Protein AF-A0A414ZRE4-F1 (afdb_monomer_lite)

Secondary structure (DSSP, 8-state):
-----HHHHHHHHHHHHHHHHHHHHHHHHHHHHHHHHHT-SHHHHHHHHHHHHHTT--HHHHHHHHHHHHT--TTT--HHHHHHHHHHHHHHHHHHHHHHHHHHHHHHS----

Foldseek 3Di:
DDPPDVVVVVVVVVVVVVVVVVVVVVVLLVLLVVLLVQPVDLVSLVVLLVLLVVLVHDPVLSVLLVVCSVVPDSVSRGSVNSVSSVVSVVSSVVVVVVVVVVVVVVVPDDPPD

Structure (mmCIF, N/CA/C/O backbone):
data_AF-A0A414ZRE4-F1
#
_entry.id   AF-A0A414ZRE4-F1
#
loop_
_atom_site.group_PDB
_atom_site.id
_atom_site.type_symbol
_atom_site.label_atom_id
_atom_site.label_alt_id
_atom_site.label_comp_id
_atom_site.label_asym_id
_atom_site.label_entity_id
_atom_site.label_seq_id
_atom_site.pdbx_PDB_ins_code
_atom_site.Cartn_x
_atom_site.Cartn_y
_atom_site.Cartn_z
_atom_site.occupancy
_atom_site.B_iso_or_equiv
_atom_site.auth_seq_id
_atom_site.auth_comp_id
_atom_site.auth_asym_id
_atom_site.auth_atom_id
_atom_site.pdbx_PDB_model_num
ATOM 1 N N . MET A 1 1 ? -53.040 -5.112 -14.317 1.00 43.97 1 MET A N 1
ATOM 2 C CA . MET A 1 1 ? -51.656 -4.779 -14.727 1.00 43.97 1 MET A CA 1
ATOM 3 C C . MET A 1 1 ? -50.993 -3.970 -13.620 1.00 43.97 1 MET A C 1
ATOM 5 O O . MET A 1 1 ? -51.415 -2.851 -13.362 1.00 43.97 1 MET A O 1
ATOM 9 N N . SER A 1 2 ? -50.036 -4.563 -12.901 1.00 48.25 2 SER A N 1
ATOM 10 C CA . SER A 1 2 ? -49.376 -3.922 -11.755 1.00 48.25 2 SER A CA 1
ATOM 11 C C . SER A 1 2 ? -48.418 -2.832 -12.244 1.00 48.25 2 SER A C 1
ATOM 13 O O . SER A 1 2 ? -47.442 -3.127 -12.938 1.00 48.25 2 SER A O 1
ATOM 15 N N . LYS A 1 3 ? -48.711 -1.565 -11.922 1.00 52.56 3 LYS A N 1
ATOM 16 C CA . LYS A 1 3 ? -47.797 -0.439 -12.150 1.00 52.56 3 LYS A CA 1
ATOM 17 C C . LYS A 1 3 ? -46.573 -0.661 -11.262 1.00 52.56 3 LYS A C 1
ATOM 19 O O . LYS A 1 3 ? -46.591 -0.294 -10.092 1.00 52.56 3 LYS A O 1
ATOM 24 N N . ARG A 1 4 ? -45.508 -1.268 -11.802 1.00 55.62 4 ARG A N 1
ATOM 25 C CA . ARG A 1 4 ? -44.172 -1.202 -11.191 1.00 55.62 4 ARG A CA 1
ATOM 26 C C . ARG A 1 4 ? -43.824 0.280 -11.078 1.00 55.62 4 ARG A C 1
ATOM 28 O O . ARG A 1 4 ? -43.494 0.918 -12.073 1.00 55.62 4 ARG A O 1
ATOM 35 N N . THR A 1 5 ? -44.000 0.842 -9.889 1.00 60.34 5 THR A N 1
ATOM 36 C CA . THR A 1 5 ? -43.722 2.248 -9.610 1.00 60.34 5 THR A CA 1
ATOM 37 C C . THR A 1 5 ? -42.239 2.513 -9.876 1.00 60.34 5 THR A C 1
ATOM 39 O O . THR A 1 5 ? -41.395 1.658 -9.597 1.00 60.34 5 THR A O 1
ATOM 42 N N . ASN A 1 6 ? -41.892 3.692 -10.409 1.00 63.81 6 ASN A N 1
ATOM 43 C CA . ASN A 1 6 ? -40.491 4.111 -10.597 1.00 63.81 6 ASN A CA 1
ATOM 44 C C . ASN A 1 6 ? -39.658 3.942 -9.309 1.00 63.81 6 ASN A C 1
ATOM 46 O O . ASN A 1 6 ? -38.463 3.666 -9.370 1.00 63.81 6 ASN A O 1
ATOM 50 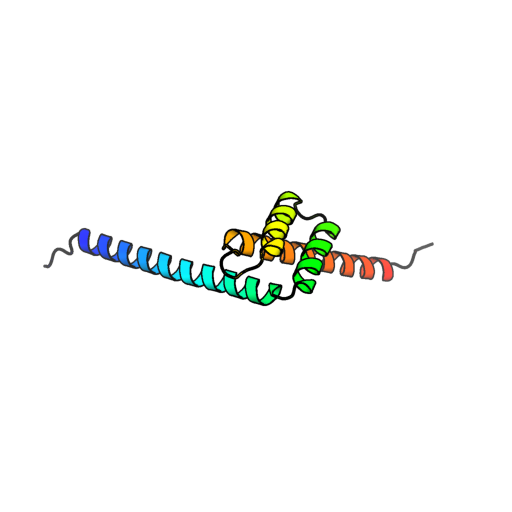N N . ASN A 1 7 ? -40.326 3.984 -8.153 1.00 74.19 7 ASN A N 1
ATOM 51 C CA . ASN A 1 7 ? -39.764 3.718 -6.835 1.00 74.19 7 ASN A CA 1
ATOM 52 C C . ASN A 1 7 ? -39.134 2.321 -6.682 1.00 74.19 7 ASN A C 1
ATOM 54 O O . ASN A 1 7 ? -38.092 2.188 -6.050 1.00 74.19 7 ASN A O 1
ATOM 58 N N . GLY A 1 8 ? -39.713 1.276 -7.286 1.00 82.69 8 GLY A N 1
ATOM 59 C CA . GLY A 1 8 ? -39.146 -0.077 -7.230 1.00 82.69 8 GLY A CA 1
ATOM 60 C C . GLY A 1 8 ? -37.829 -0.201 -8.004 1.00 82.69 8 GLY A C 1
ATOM 61 O O . GLY A 1 8 ? -36.903 -0.871 -7.552 1.00 82.69 8 GLY A O 1
ATOM 62 N N . LYS A 1 9 ? -37.716 0.498 -9.144 1.00 85.56 9 LYS A N 1
ATOM 63 C CA . LYS A 1 9 ? -36.468 0.565 -9.921 1.00 85.56 9 LYS A CA 1
ATOM 64 C C . LYS A 1 9 ? -35.396 1.361 -9.173 1.00 85.56 9 LYS A C 1
ATOM 66 O O . LYS A 1 9 ? -34.273 0.878 -9.060 1.00 85.56 9 LYS A O 1
ATOM 71 N N . LEU A 1 10 ? -35.750 2.522 -8.618 1.00 89.88 10 LEU A N 1
ATOM 72 C CA . LEU A 1 10 ? -34.831 3.346 -7.823 1.00 89.88 10 LEU A CA 1
ATOM 73 C C . LEU A 1 10 ? -34.310 2.597 -6.592 1.00 89.88 10 LEU A C 1
ATOM 75 O O . LEU A 1 10 ? -33.106 2.600 -6.351 1.00 89.88 10 LEU A O 1
ATOM 79 N N . LYS A 1 11 ? -35.182 1.870 -5.883 1.00 92.00 11 LYS A N 1
ATOM 80 C CA . LYS A 1 11 ? -34.774 1.008 -4.768 1.00 92.00 11 LYS A CA 1
ATOM 81 C C . LYS A 1 11 ? -33.740 -0.033 -5.207 1.00 92.00 11 LYS A C 1
ATOM 83 O O . LYS A 1 11 ? -32.689 -0.133 -4.593 1.00 92.00 11 LYS A O 1
ATOM 88 N N . SER A 1 12 ? -33.978 -0.725 -6.323 1.00 91.69 12 SER A N 1
ATOM 89 C CA . SER A 1 12 ? -33.026 -1.726 -6.829 1.00 91.69 12 SER A CA 1
ATOM 90 C C . SER A 1 12 ? -31.668 -1.141 -7.243 1.00 91.69 12 SER A C 1
ATOM 92 O O . SER A 1 12 ? -30.651 -1.819 -7.131 1.00 91.69 12 SER A O 1
ATOM 94 N N . LEU A 1 13 ? -31.635 0.106 -7.731 1.00 93.31 13 LEU A N 1
ATOM 95 C CA . LEU A 1 13 ? -30.384 0.797 -8.053 1.00 93.31 13 LEU A CA 1
ATOM 96 C C . LEU A 1 13 ? -29.623 1.176 -6.783 1.00 93.31 13 LEU A C 1
ATOM 98 O O . LEU A 1 13 ? -28.415 0.964 -6.728 1.00 93.31 13 LEU A O 1
ATOM 102 N N . LYS A 1 14 ? -30.330 1.661 -5.756 1.00 94.44 14 LYS A N 1
ATOM 103 C CA . LYS A 1 14 ? -29.746 1.932 -4.440 1.00 94.44 14 LYS A CA 1
ATOM 104 C C . LYS A 1 14 ? -29.168 0.661 -3.815 1.00 94.44 14 LYS A C 1
ATOM 106 O O . LYS A 1 14 ? -28.016 0.668 -3.413 1.00 94.44 14 LYS A O 1
ATOM 111 N N . ASP A 1 15 ? -29.916 -0.442 -3.815 1.00 95.50 15 ASP A N 1
ATOM 112 C CA . ASP A 1 15 ? -29.447 -1.710 -3.238 1.00 95.50 15 ASP A CA 1
ATOM 113 C C . ASP A 1 15 ? -28.171 -2.217 -3.946 1.00 95.50 15 ASP A C 1
ATOM 115 O O . ASP A 1 15 ? -27.254 -2.731 -3.306 1.00 95.50 15 ASP A O 1
ATOM 119 N N . LYS A 1 16 ? -28.067 -2.030 -5.273 1.00 95.69 16 LYS A N 1
ATOM 120 C CA . LYS A 1 16 ? -26.841 -2.334 -6.036 1.00 95.69 16 LYS A CA 1
ATOM 121 C C . LYS A 1 16 ? -25.676 -1.423 -5.662 1.00 95.69 16 LYS A C 1
ATOM 123 O O . LYS A 1 16 ? -24.554 -1.907 -5.553 1.00 95.69 16 LYS A O 1
ATOM 128 N N . HIS A 1 17 ? -25.933 -0.128 -5.517 1.00 96.06 17 HIS A N 1
ATOM 129 C CA . HIS A 1 17 ? -24.931 0.850 -5.109 1.00 96.06 17 HIS A CA 1
ATOM 130 C C . HIS A 1 17 ? -24.381 0.527 -3.716 1.00 96.06 17 HIS A C 1
ATOM 132 O O . HIS A 1 17 ? -23.171 0.428 -3.550 1.00 96.06 17 HIS A O 1
ATOM 138 N N . ASP A 1 18 ? -25.257 0.263 -2.748 1.00 95.31 18 ASP A N 1
ATOM 139 C CA . ASP A 1 18 ? -24.853 -0.056 -1.377 1.00 95.31 18 ASP A CA 1
ATOM 140 C C . ASP A 1 18 ? -24.045 -1.357 -1.328 1.00 95.31 18 ASP A C 1
ATOM 142 O O . ASP A 1 18 ? -23.010 -1.420 -0.668 1.00 95.31 18 ASP A O 1
ATOM 146 N N . LYS A 1 19 ? -24.447 -2.370 -2.111 1.00 96.81 19 LYS A N 1
ATOM 147 C CA . LYS A 1 19 ? -23.655 -3.594 -2.269 1.00 96.81 19 LYS A CA 1
ATOM 148 C C . LYS A 1 19 ? -22.259 -3.300 -2.826 1.00 96.81 19 LYS A C 1
ATOM 150 O O . LYS A 1 19 ? -21.284 -3.853 -2.331 1.00 96.81 19 LYS A O 1
ATOM 155 N N . LYS A 1 20 ? -22.154 -2.430 -3.835 1.00 96.88 20 LYS A N 1
ATOM 156 C CA . LYS A 1 20 ? -20.866 -2.037 -4.420 1.00 96.88 20 LYS A CA 1
ATOM 157 C C . LYS A 1 20 ? -19.983 -1.285 -3.428 1.00 96.88 20 LYS A C 1
ATOM 159 O O . LYS A 1 20 ? -18.787 -1.534 -3.419 1.00 96.88 20 LYS A O 1
ATOM 164 N N . ILE A 1 21 ? -20.556 -0.439 -2.572 1.00 96.06 21 ILE A N 1
ATOM 165 C CA . ILE A 1 21 ? -19.812 0.209 -1.483 1.00 96.06 21 ILE A CA 1
ATOM 166 C C . ILE A 1 21 ? -19.225 -0.839 -0.537 1.00 96.06 21 ILE A C 1
ATOM 168 O O . ILE A 1 21 ? -18.043 -0.768 -0.216 1.00 96.06 21 ILE A O 1
ATOM 172 N N . SER A 1 22 ? -20.021 -1.825 -0.114 1.00 94.69 22 SER A N 1
ATOM 173 C CA . SER A 1 22 ? -19.521 -2.892 0.760 1.00 94.69 22 SER A CA 1
ATOM 174 C C . SER A 1 22 ? -18.428 -3.731 0.093 1.00 94.69 22 SER A C 1
ATOM 176 O O . SER A 1 22 ? -17.427 -4.029 0.735 1.00 94.69 22 SER A O 1
ATOM 178 N N . GLU A 1 23 ? -18.588 -4.067 -1.192 1.00 96.44 23 GLU A N 1
ATOM 179 C CA . GLU A 1 23 ? -17.564 -4.780 -1.971 1.00 96.44 23 GLU A CA 1
ATOM 180 C C 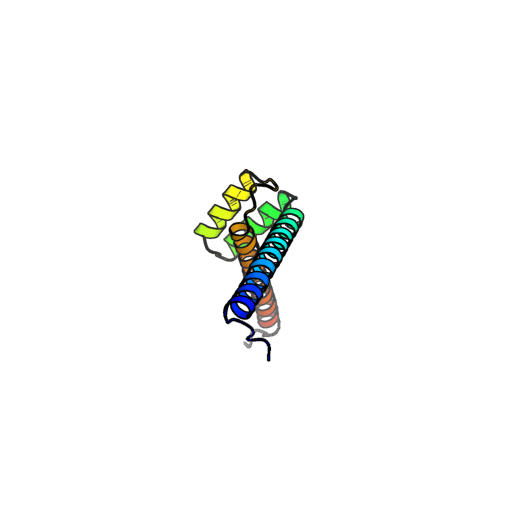. GLU A 1 23 ? -16.257 -3.971 -2.066 1.00 96.44 23 GLU A C 1
ATOM 182 O O . GLU A 1 23 ? -15.179 -4.534 -1.902 1.00 96.44 23 GLU A O 1
ATOM 187 N N . ILE A 1 24 ? -16.338 -2.655 -2.300 1.00 95.06 24 ILE A N 1
ATOM 188 C CA . ILE A 1 24 ? -15.162 -1.772 -2.350 1.00 95.06 24 ILE A CA 1
ATOM 189 C C . ILE A 1 24 ? -14.456 -1.741 -0.994 1.00 95.06 24 ILE A C 1
ATOM 191 O O . ILE A 1 24 ? -13.251 -1.956 -0.946 1.00 95.06 24 ILE A O 1
ATOM 195 N N . ALA A 1 25 ? -15.197 -1.564 0.101 1.00 93.94 25 ALA A N 1
ATOM 196 C CA . ALA A 1 25 ? -14.614 -1.525 1.441 1.00 93.94 25 ALA A CA 1
ATOM 197 C C .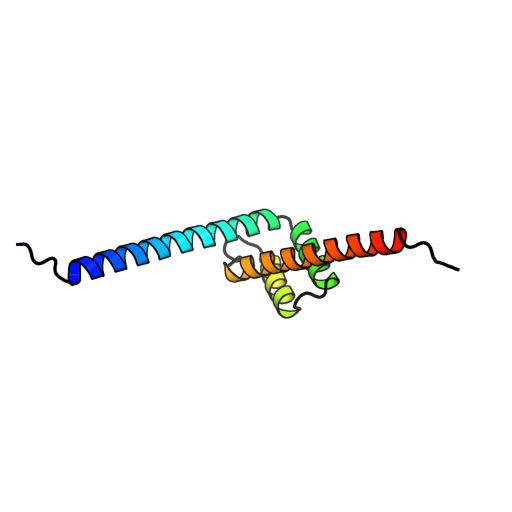 ALA A 1 25 ? -13.887 -2.835 1.807 1.00 93.94 25 ALA A C 1
ATOM 199 O O . ALA 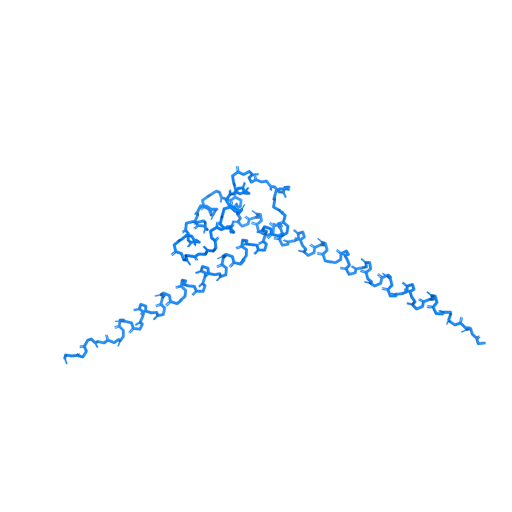A 1 25 ? -12.837 -2.816 2.450 1.00 93.94 25 ALA A O 1
ATOM 200 N N . GLU A 1 26 ? -14.420 -3.985 1.386 1.00 95.50 26 GLU A N 1
ATOM 201 C CA . GLU A 1 26 ? -13.765 -5.282 1.585 1.00 95.50 26 GLU A CA 1
ATOM 202 C C . GLU A 1 26 ? -12.478 -5.408 0.756 1.00 95.50 26 GLU A C 1
ATOM 204 O O . GLU A 1 26 ? -11.458 -5.875 1.265 1.00 95.50 26 GLU A O 1
ATOM 209 N N . LEU A 1 27 ? -12.492 -4.945 -0.497 1.00 95.56 27 LEU A N 1
ATOM 210 C CA . LEU A 1 27 ? -11.302 -4.915 -1.351 1.00 95.56 27 LEU A CA 1
ATOM 211 C C . LEU A 1 27 ? -10.216 -3.988 -0.795 1.00 95.56 27 LEU A C 1
ATOM 213 O O . LEU A 1 27 ? -9.059 -4.398 -0.722 1.00 95.56 27 LEU A O 1
ATOM 217 N N . GLU A 1 28 ? -10.578 -2.778 -0.369 1.00 94.00 28 GLU A N 1
ATOM 218 C CA . GLU A 1 28 ? -9.653 -1.816 0.245 1.00 94.00 28 GLU A CA 1
ATOM 219 C C . GLU A 1 28 ? -8.996 -2.410 1.494 1.00 94.00 28 GLU A C 1
ATOM 221 O O . GLU A 1 28 ? -7.773 -2.361 1.632 1.00 94.00 28 GLU A O 1
ATOM 226 N N . LYS A 1 29 ? -9.782 -3.062 2.359 1.00 93.25 29 LYS A N 1
ATOM 227 C CA . LYS A 1 29 ? -9.263 -3.761 3.539 1.00 93.25 29 LYS A CA 1
ATOM 228 C C . LYS A 1 29 ? -8.295 -4.886 3.169 1.00 93.25 29 LYS A C 1
ATOM 230 O O . LYS A 1 29 ? -7.258 -5.036 3.809 1.00 93.25 29 LYS A O 1
ATOM 235 N N . ASN A 1 30 ? -8.618 -5.680 2.151 1.00 94.38 30 ASN A N 1
ATOM 236 C CA . ASN A 1 30 ? -7.743 -6.763 1.703 1.00 94.38 30 ASN A CA 1
ATOM 237 C C . ASN A 1 30 ? -6.408 -6.23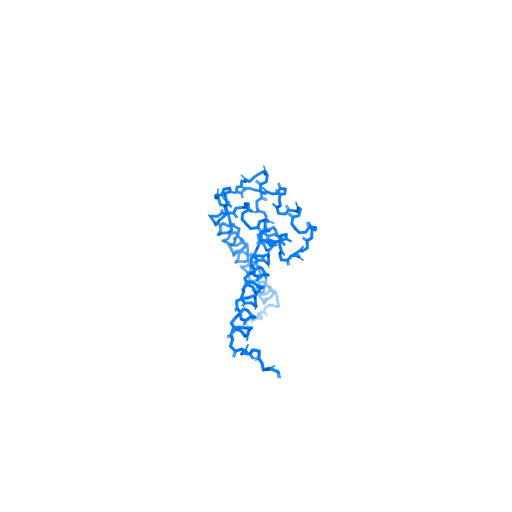3 1.166 1.00 94.38 30 ASN A C 1
ATOM 239 O O . ASN A 1 30 ? -5.370 -6.824 1.451 1.00 94.38 30 ASN A O 1
ATOM 243 N N . ILE A 1 31 ? -6.427 -5.114 0.437 1.00 93.31 31 ILE A N 1
ATOM 244 C CA . ILE A 1 31 ? -5.214 -4.446 -0.052 1.00 93.31 31 ILE A CA 1
ATOM 245 C C . ILE A 1 31 ? -4.360 -3.966 1.124 1.00 93.31 31 ILE A C 1
ATOM 247 O O . ILE A 1 31 ? -3.172 -4.276 1.177 1.00 93.31 31 ILE A O 1
ATOM 251 N N . VAL A 1 32 ? -4.970 -3.270 2.087 1.00 93.31 32 VAL A N 1
ATOM 252 C CA . VAL A 1 32 ? -4.281 -2.795 3.297 1.00 93.31 32 VAL A CA 1
ATOM 253 C C . VAL A 1 32 ? -3.629 -3.952 4.052 1.00 93.31 32 VAL A C 1
ATOM 255 O O . VAL A 1 32 ? -2.455 -3.859 4.396 1.00 93.31 32 VAL A O 1
ATOM 258 N N . ASN A 1 33 ? -4.350 -5.056 4.257 1.00 92.81 33 ASN A N 1
ATOM 259 C CA . ASN A 1 33 ? -3.816 -6.225 4.956 1.00 92.81 33 ASN A CA 1
ATOM 260 C C . ASN A 1 33 ? -2.629 -6.854 4.215 1.00 92.81 33 ASN A C 1
ATOM 262 O O . ASN A 1 33 ? -1.629 -7.172 4.843 1.00 92.81 33 ASN A O 1
ATOM 266 N N . GLN A 1 34 ? -2.705 -7.000 2.889 1.00 93.38 34 GLN A N 1
ATOM 267 C CA . GLN A 1 34 ? -1.590 -7.555 2.112 1.00 93.38 34 GLN A CA 1
ATOM 268 C C . GLN A 1 34 ? -0.351 -6.659 2.165 1.00 93.38 34 GLN A C 1
ATOM 270 O O . GLN A 1 34 ? 0.760 -7.159 2.320 1.00 93.38 34 GLN A O 1
ATOM 275 N N . VAL A 1 35 ? -0.531 -5.339 2.072 1.00 92.50 35 VAL A N 1
ATOM 276 C CA . VAL A 1 35 ? 0.577 -4.391 2.242 1.00 92.50 35 VAL A CA 1
ATOM 277 C C . VAL A 1 35 ? 1.143 -4.484 3.657 1.00 92.50 35 VAL A C 1
ATOM 279 O O . VAL A 1 35 ? 2.357 -4.546 3.821 1.00 92.50 35 VAL A O 1
ATOM 282 N N . PHE A 1 36 ? 0.289 -4.550 4.677 1.00 91.62 36 PHE A N 1
ATOM 283 C CA . PHE A 1 36 ? 0.735 -4.729 6.054 1.00 91.62 36 PHE A CA 1
ATOM 284 C C . PHE A 1 36 ? 1.577 -6.002 6.219 1.00 91.62 36 PHE A C 1
ATOM 286 O O . PHE A 1 36 ? 2.682 -5.930 6.748 1.00 91.62 36 PHE A O 1
ATOM 293 N N . ASP A 1 37 ? 1.092 -7.141 5.722 1.00 92.00 37 ASP A N 1
ATOM 294 C CA . ASP A 1 37 ? 1.777 -8.431 5.830 1.00 92.00 37 ASP A CA 1
ATOM 295 C C . ASP A 1 37 ? 3.139 -8.419 5.116 1.00 92.00 37 ASP A C 1
ATOM 297 O O . ASP A 1 37 ? 4.121 -8.936 5.650 1.00 92.00 37 ASP A O 1
ATOM 301 N N . ASN A 1 38 ? 3.229 -7.779 3.945 1.00 91.25 38 ASN A N 1
ATOM 302 C CA . ASN A 1 38 ? 4.482 -7.649 3.193 1.00 91.25 38 ASN A CA 1
ATOM 303 C C . ASN A 1 38 ? 5.517 -6.770 3.907 1.00 91.25 38 ASN A C 1
ATOM 305 O O . ASN A 1 38 ? 6.719 -6.993 3.768 1.00 91.25 38 ASN A O 1
ATOM 309 N N . TYR A 1 39 ? 5.054 -5.776 4.666 1.00 92.12 39 TYR A N 1
ATOM 310 C CA . TYR A 1 39 ? 5.897 -4.778 5.321 1.00 92.12 39 TYR A CA 1
ATOM 311 C C . TYR A 1 39 ? 5.949 -4.928 6.838 1.00 92.12 39 TYR A C 1
ATOM 313 O O . TYR A 1 39 ? 6.408 -4.020 7.523 1.00 92.12 39 TYR A O 1
ATOM 321 N N . ILE A 1 40 ? 5.529 -6.070 7.383 1.00 90.31 40 ILE A N 1
ATOM 322 C CA . ILE A 1 40 ? 5.617 -6.339 8.823 1.00 90.31 40 ILE A CA 1
ATOM 323 C C . ILE A 1 40 ? 7.070 -6.395 9.313 1.00 90.31 40 ILE A C 1
ATOM 325 O O . ILE A 1 40 ? 7.345 -6.086 10.472 1.00 90.31 40 ILE A O 1
ATOM 329 N N . ASP A 1 41 ? 7.997 -6.767 8.427 1.00 92.44 41 ASP A N 1
ATOM 330 C CA . ASP A 1 41 ? 9.431 -6.787 8.692 1.00 92.44 41 ASP A CA 1
ATOM 331 C C . ASP A 1 41 ? 10.039 -5.378 8.521 1.00 92.44 41 ASP A C 1
ATOM 333 O O . ASP A 1 41 ? 10.008 -4.821 7.416 1.00 92.44 41 ASP A O 1
ATOM 337 N N . PRO A 1 42 ? 10.646 -4.795 9.573 1.00 91.75 42 PRO A N 1
ATOM 338 C CA . PRO A 1 42 ? 11.332 -3.510 9.482 1.00 91.75 42 PRO A CA 1
ATOM 339 C C . PRO A 1 42 ? 12.460 -3.465 8.444 1.00 91.75 42 PRO A C 1
ATOM 341 O O . PRO A 1 42 ? 12.775 -2.385 7.940 1.00 91.75 42 PRO A O 1
ATOM 344 N N . GLU A 1 43 ? 13.096 -4.592 8.118 1.00 94.62 43 GLU A N 1
ATOM 345 C CA . GLU A 1 43 ? 14.126 -4.610 7.073 1.00 94.62 43 GLU A CA 1
ATOM 346 C C . GLU A 1 43 ? 13.516 -4.442 5.676 1.00 94.62 43 GLU A C 1
ATOM 348 O O . GLU A 1 43 ? 14.033 -3.650 4.889 1.00 94.62 43 GLU A O 1
ATOM 353 N N . ALA A 1 44 ? 12.360 -5.059 5.404 1.00 93.50 44 ALA A N 1
ATOM 354 C CA . ALA A 1 44 ? 11.622 -4.851 4.155 1.00 93.50 44 ALA A CA 1
ATOM 355 C C . ALA A 1 44 ? 11.172 -3.387 3.998 1.00 93.50 44 ALA A C 1
ATOM 357 O O . ALA A 1 44 ? 11.278 -2.801 2.918 1.00 93.50 44 ALA A O 1
ATOM 358 N N . GLN A 1 45 ? 10.743 -2.753 5.095 1.00 94.12 45 GLN A N 1
ATOM 359 C CA . GLN A 1 45 ? 10.409 -1.324 5.118 1.00 94.12 45 GLN A CA 1
ATOM 360 C C . GLN A 1 45 ? 11.613 -0.446 4.745 1.00 94.12 45 GLN A C 1
ATOM 362 O O . GLN A 1 45 ? 11.496 0.477 3.932 1.00 94.12 45 GLN A O 1
ATOM 367 N N . LYS A 1 46 ? 12.785 -0.724 5.331 1.00 94.62 46 LYS A N 1
ATOM 368 C CA . LYS A 1 46 ? 14.023 0.011 5.032 1.00 94.62 46 LYS A CA 1
ATOM 369 C C . LYS A 1 46 ? 14.473 -0.201 3.593 1.00 94.62 46 LYS A C 1
ATOM 371 O O . LYS A 1 46 ? 14.895 0.766 2.961 1.00 94.62 46 LYS A O 1
ATOM 376 N N . GLU A 1 47 ? 14.397 -1.430 3.087 1.00 95.25 47 GLU A N 1
ATOM 377 C CA . GLU A 1 47 ? 14.763 -1.755 1.708 1.00 95.25 47 GLU A CA 1
ATOM 378 C C . GLU A 1 47 ? 13.908 -0.958 0.720 1.00 95.25 47 GLU A C 1
ATOM 380 O O . GLU A 1 47 ? 14.469 -0.254 -0.121 1.00 95.25 47 GLU A O 1
ATOM 385 N N . LEU A 1 48 ? 12.580 -0.951 0.894 1.00 95.50 48 LEU A N 1
ATOM 386 C CA . LEU A 1 48 ? 11.678 -0.162 0.053 1.00 95.50 48 LEU A CA 1
ATOM 387 C C . LEU A 1 48 ? 12.049 1.326 0.059 1.00 95.50 48 LEU A C 1
ATOM 389 O O . LEU A 1 48 ? 12.172 1.935 -1.003 1.00 95.50 48 LEU A O 1
ATOM 393 N N . LEU A 1 49 ? 12.247 1.922 1.240 1.00 95.69 49 LEU A N 1
ATOM 394 C CA . LEU A 1 49 ? 12.576 3.347 1.349 1.00 95.69 49 LEU A CA 1
ATOM 395 C C . LEU A 1 49 ? 13.935 3.684 0.725 1.00 95.69 49 LEU A C 1
ATOM 397 O O . LEU A 1 49 ? 14.088 4.755 0.131 1.00 95.69 49 LEU A O 1
ATOM 401 N N . ASN A 1 50 ? 14.925 2.805 0.871 1.00 95.38 50 ASN A N 1
ATOM 402 C CA . ASN A 1 50 ? 16.243 2.995 0.276 1.00 95.38 50 ASN A CA 1
ATOM 403 C C . ASN A 1 50 ? 16.170 2.895 -1.246 1.00 95.38 50 ASN A C 1
ATOM 405 O O . ASN A 1 50 ? 16.639 3.802 -1.932 1.00 95.38 50 ASN A O 1
ATOM 409 N N . ASP A 1 51 ? 15.513 1.861 -1.766 1.00 94.06 51 ASP A N 1
ATOM 410 C CA . ASP A 1 51 ? 15.318 1.683 -3.200 1.00 94.06 51 ASP A CA 1
ATOM 411 C C . ASP A 1 51 ? 14.526 2.846 -3.805 1.00 94.06 51 ASP A C 1
ATOM 413 O O . ASP A 1 51 ? 14.916 3.390 -4.837 1.00 94.06 51 ASP A O 1
ATOM 417 N N . ALA A 1 52 ? 13.459 3.300 -3.147 1.00 93.38 52 ALA A N 1
ATOM 418 C CA . ALA A 1 52 ? 12.668 4.438 -3.607 1.00 93.38 52 ALA A CA 1
ATOM 419 C C . ALA A 1 52 ? 13.509 5.716 -3.731 1.00 93.38 52 ALA A C 1
ATOM 421 O O . ALA A 1 52 ? 13.362 6.462 -4.702 1.00 93.38 52 ALA A O 1
ATOM 422 N N . LYS A 1 53 ? 14.420 5.952 -2.777 1.00 93.62 53 LYS A N 1
ATOM 423 C CA . LYS A 1 53 ? 15.381 7.065 -2.831 1.00 93.62 53 LYS A CA 1
ATOM 424 C C . LYS A 1 53 ? 16.390 6.875 -3.964 1.00 93.62 53 LYS A C 1
ATOM 426 O O . LYS A 1 53 ? 16.661 7.826 -4.693 1.00 93.62 53 LYS A O 1
ATOM 431 N N . THR A 1 54 ? 16.918 5.665 -4.139 1.00 93.25 54 THR A N 1
ATOM 432 C CA . THR A 1 54 ? 17.870 5.329 -5.209 1.00 93.25 54 THR A CA 1
ATOM 433 C C . THR A 1 54 ? 17.267 5.507 -6.600 1.00 93.25 54 THR A C 1
ATOM 435 O O . THR A 1 54 ? 17.942 6.011 -7.493 1.00 93.25 54 THR A O 1
ATOM 438 N N . PHE A 1 55 ? 16.000 5.142 -6.786 1.00 91.31 55 PHE A N 1
ATOM 439 C CA . PHE A 1 55 ? 15.286 5.272 -8.058 1.00 91.31 55 PHE A CA 1
ATOM 440 C C . PHE A 1 55 ? 14.510 6.590 -8.189 1.00 91.31 55 PHE A C 1
ATOM 442 O O . PHE A 1 55 ? 13.630 6.702 -9.042 1.00 91.31 55 PHE A O 1
ATOM 449 N N . HIS A 1 56 ? 14.846 7.596 -7.375 1.00 90.31 56 HIS A N 1
ATOM 450 C CA . HIS A 1 56 ? 14.323 8.963 -7.469 1.00 90.31 56 HIS A CA 1
ATOM 451 C C . HIS A 1 56 ? 12.788 9.059 -7.486 1.00 90.31 56 HIS A C 1
ATOM 453 O O . HIS A 1 56 ? 12.210 9.868 -8.215 1.00 90.31 56 HIS A O 1
ATOM 459 N N . TYR A 1 57 ? 12.112 8.234 -6.684 1.00 93.12 57 TYR A N 1
ATOM 460 C CA . TYR A 1 57 ? 10.669 8.355 -6.498 1.00 93.12 57 TYR A CA 1
ATOM 461 C C . TYR A 1 57 ? 10.310 9.659 -5.756 1.00 93.12 57 TYR A C 1
ATOM 463 O O . TYR A 1 57 ? 11.167 10.329 -5.179 1.00 93.12 57 TYR A O 1
ATOM 471 N N . SER A 1 58 ? 9.029 10.043 -5.768 1.00 93.38 58 SER A N 1
ATOM 472 C CA . SER A 1 58 ? 8.558 11.301 -5.171 1.00 93.38 58 SER A CA 1
ATOM 473 C C . SER A 1 58 ? 8.944 11.426 -3.690 1.00 93.38 58 SER A C 1
ATOM 475 O O . SER A 1 58 ? 8.455 10.667 -2.854 1.00 93.38 58 SER A O 1
ATOM 477 N N . GLU A 1 59 ? 9.746 12.441 -3.346 1.00 91.88 59 GLU A N 1
ATOM 478 C CA . GLU A 1 59 ? 10.188 12.694 -1.965 1.00 91.88 59 GLU A CA 1
ATOM 479 C C . GLU A 1 59 ? 9.017 12.878 -0.992 1.00 91.88 59 GLU A C 1
ATOM 481 O O . GLU A 1 59 ? 9.060 12.395 0.140 1.00 91.88 59 GLU A O 1
ATOM 486 N N . THR A 1 60 ? 7.940 13.534 -1.436 1.00 93.50 60 THR A N 1
ATOM 487 C CA . THR A 1 60 ? 6.731 13.719 -0.624 1.00 93.50 60 THR A CA 1
ATOM 488 C C . THR A 1 60 ? 6.076 12.379 -0.295 1.00 93.50 60 THR A C 1
ATOM 490 O O . THR A 1 60 ? 5.730 12.144 0.863 1.00 93.50 60 THR A O 1
ATOM 493 N N . LYS A 1 61 ? 5.954 11.477 -1.279 1.00 92.38 61 LYS A N 1
ATOM 494 C CA . LYS A 1 61 ? 5.401 10.134 -1.055 1.00 92.38 61 LYS A CA 1
ATOM 495 C C . LYS A 1 61 ? 6.325 9.278 -0.184 1.00 92.38 61 LYS A C 1
ATOM 497 O O . LYS A 1 61 ? 5.844 8.638 0.744 1.00 92.38 61 LYS A O 1
ATOM 502 N N . ILE A 1 62 ? 7.642 9.335 -0.406 1.00 93.44 62 ILE A N 1
ATOM 503 C CA . ILE A 1 62 ? 8.639 8.661 0.446 1.00 93.44 62 ILE A CA 1
ATOM 504 C C . ILE A 1 62 ? 8.504 9.131 1.900 1.00 93.44 62 ILE A C 1
ATOM 506 O O . ILE A 1 62 ? 8.463 8.305 2.807 1.00 93.44 62 ILE A O 1
ATOM 510 N N . SER A 1 63 ? 8.386 10.441 2.137 1.00 93.81 63 SER A N 1
ATOM 511 C CA . SER A 1 63 ? 8.228 10.993 3.488 1.00 93.81 63 SER A CA 1
ATOM 512 C C . SER A 1 63 ? 6.929 10.540 4.158 1.00 93.81 63 SER A C 1
ATOM 514 O O . SER A 1 63 ? 6.936 10.228 5.348 1.00 93.81 63 SER A O 1
ATOM 516 N N . ASN A 1 64 ? 5.823 10.478 3.412 1.00 91.31 64 ASN A N 1
ATOM 517 C CA . ASN A 1 64 ? 4.545 10.007 3.943 1.00 91.31 64 ASN A CA 1
ATOM 518 C C . ASN A 1 64 ? 4.605 8.525 4.332 1.00 91.31 64 ASN A C 1
ATOM 520 O O . ASN A 1 64 ? 4.227 8.186 5.451 1.00 91.31 64 ASN A O 1
ATOM 524 N N . VAL A 1 65 ? 5.147 7.668 3.462 1.00 92.44 65 VAL A N 1
ATOM 525 C CA . VAL A 1 65 ? 5.336 6.237 3.758 1.00 92.44 65 VAL A CA 1
ATOM 526 C C . VAL A 1 65 ? 6.287 6.045 4.941 1.00 92.44 65 VAL A C 1
ATOM 528 O O . VAL A 1 65 ? 5.987 5.274 5.848 1.00 92.44 65 VAL A O 1
ATOM 531 N N . GLN A 1 66 ? 7.384 6.807 5.004 1.00 93.81 66 GLN A N 1
ATOM 532 C CA . GLN A 1 66 ? 8.333 6.738 6.115 1.00 93.81 66 GLN A CA 1
ATOM 533 C C . GLN A 1 66 ? 7.673 7.054 7.468 1.00 93.81 66 GLN A C 1
ATOM 535 O O . GLN A 1 66 ? 7.890 6.322 8.428 1.00 93.81 66 GLN A O 1
ATOM 540 N N . LYS A 1 67 ? 6.824 8.087 7.554 1.00 91.81 67 LYS A N 1
ATOM 541 C CA . LYS A 1 67 ? 6.097 8.421 8.798 1.00 91.81 67 LYS A CA 1
ATOM 542 C C . LYS A 1 67 ? 5.162 7.303 9.261 1.00 91.81 67 LYS A C 1
ATOM 544 O O . LYS A 1 67 ? 4.954 7.137 10.464 1.00 91.81 67 LYS A O 1
ATOM 549 N N . VAL A 1 68 ? 4.583 6.567 8.314 1.00 90.50 68 VAL A N 1
ATOM 550 C CA . VAL A 1 68 ? 3.717 5.420 8.609 1.00 90.50 68 VAL A CA 1
ATOM 551 C C . VAL A 1 68 ? 4.555 4.239 9.091 1.00 90.50 68 VAL A C 1
ATOM 553 O O . VAL A 1 68 ? 4.215 3.641 10.106 1.00 90.50 68 VAL A O 1
ATOM 556 N N . PHE A 1 69 ? 5.689 3.958 8.447 1.00 91.50 69 PHE A N 1
ATOM 557 C CA . PHE A 1 69 ? 6.635 2.927 8.890 1.00 91.50 69 PHE A CA 1
ATOM 558 C C . PHE A 1 69 ? 7.234 3.222 10.276 1.00 91.50 69 PHE A C 1
ATOM 560 O O . PHE A 1 69 ? 7.399 2.314 11.084 1.00 91.50 69 PHE A O 1
ATOM 567 N N . GLU A 1 70 ? 7.472 4.489 10.619 1.00 89.31 70 GLU A N 1
ATOM 568 C CA . GLU A 1 70 ? 7.920 4.885 11.965 1.00 89.31 70 GLU A CA 1
ATOM 569 C C . GLU A 1 70 ? 6.879 4.592 13.066 1.00 89.31 70 GLU A C 1
ATOM 571 O O . GLU A 1 70 ? 7.252 4.414 14.224 1.00 89.31 70 GLU A O 1
ATOM 576 N N . ASN A 1 71 ? 5.589 4.505 12.719 1.00 85.31 71 ASN A N 1
ATOM 577 C CA . ASN A 1 71 ? 4.485 4.236 13.650 1.00 85.31 71 ASN A CA 1
ATOM 578 C C . ASN A 1 71 ? 3.721 2.945 13.300 1.00 85.31 71 ASN A C 1
ATOM 580 O O . ASN A 1 71 ? 2.532 2.831 13.599 1.00 85.31 71 ASN A O 1
ATOM 584 N N . PHE A 1 72 ? 4.404 1.991 12.661 1.00 80.81 72 PHE A N 1
ATOM 585 C CA . PHE A 1 72 ? 3.791 0.867 11.959 1.00 80.81 72 PHE A CA 1
ATOM 586 C C . PHE A 1 72 ? 2.862 0.020 12.839 1.00 80.81 72 PHE A C 1
ATOM 588 O O . PHE A 1 72 ? 3.292 -0.686 13.752 1.00 80.81 72 PHE A O 1
ATOM 595 N N . ASN A 1 73 ? 1.571 0.063 12.532 1.00 75.50 73 ASN A N 1
ATOM 596 C CA . ASN A 1 73 ? 0.550 -0.827 13.070 1.00 75.50 73 ASN A CA 1
ATOM 597 C C . ASN A 1 73 ? -0.601 -1.004 12.061 1.00 75.50 73 ASN A C 1
ATOM 599 O O . ASN A 1 73 ? -0.741 -0.230 11.110 1.00 75.50 73 ASN A O 1
ATOM 603 N N . THR A 1 74 ? -1.441 -2.018 12.274 1.00 65.19 74 THR A N 1
ATOM 604 C CA . THR A 1 74 ? -2.575 -2.338 11.388 1.00 65.19 74 THR A CA 1
ATOM 605 C C . THR A 1 74 ? -3.586 -1.201 11.244 1.00 65.19 74 THR A C 1
ATOM 607 O O . THR A 1 74 ? -4.255 -1.123 10.221 1.00 65.19 74 THR A O 1
ATOM 610 N N . ASP A 1 75 ? -3.681 -0.310 12.232 1.00 73.19 75 ASP A N 1
ATOM 611 C CA . ASP A 1 75 ? -4.622 0.814 12.223 1.00 73.19 75 ASP A CA 1
ATOM 612 C C . ASP A 1 75 ? -4.042 2.059 11.520 1.00 73.19 75 ASP A C 1
ATOM 614 O O . ASP A 1 75 ? -4.780 2.980 11.180 1.00 73.19 75 ASP A O 1
ATOM 618 N N . THR A 1 76 ? -2.724 2.095 11.286 1.00 70.75 76 THR A N 1
ATOM 619 C CA . THR A 1 76 ? -2.017 3.230 10.659 1.00 70.75 76 THR A CA 1
ATOM 620 C C . THR A 1 76 ? -1.855 3.122 9.148 1.00 70.75 76 THR A C 1
ATOM 622 O O . THR A 1 76 ? -1.603 4.140 8.501 1.00 70.75 76 THR A O 1
ATOM 625 N N . ILE A 1 77 ? -1.999 1.929 8.562 1.00 82.94 77 ILE A N 1
ATOM 626 C CA . ILE A 1 77 ? -1.975 1.783 7.103 1.00 82.94 77 ILE A CA 1
ATOM 627 C C . ILE A 1 77 ? -3.380 2.030 6.567 1.00 82.94 77 ILE A C 1
ATOM 629 O O . ILE A 1 77 ? -4.223 1.140 6.510 1.00 82.94 77 ILE A O 1
ATOM 633 N N . GLU A 1 78 ? -3.631 3.262 6.146 1.00 89.00 78 GLU A N 1
ATOM 634 C CA . GLU A 1 78 ? -4.827 3.590 5.377 1.00 89.00 78 GLU A CA 1
ATOM 635 C C . GLU A 1 78 ? -4.675 3.160 3.912 1.00 89.00 78 GLU A C 1
ATOM 637 O O . GLU A 1 78 ? -3.565 3.046 3.385 1.00 89.00 78 GLU A O 1
ATOM 642 N N . TYR A 1 79 ? -5.803 2.993 3.215 1.00 89.12 79 TYR A N 1
ATOM 643 C CA . TYR A 1 79 ? -5.819 2.601 1.803 1.00 89.12 79 TYR A CA 1
ATOM 644 C C . TYR A 1 79 ? -4.943 3.502 0.916 1.00 89.12 79 TYR A C 1
ATOM 646 O O . TYR A 1 79 ? -4.195 3.001 0.083 1.00 89.12 79 TYR A O 1
ATOM 654 N N . ASN A 1 80 ? -4.960 4.821 1.137 1.00 89.88 80 ASN A N 1
ATOM 655 C CA . ASN A 1 80 ? -4.140 5.760 0.363 1.00 89.88 80 ASN A CA 1
ATOM 656 C C . ASN A 1 80 ? -2.635 5.496 0.524 1.00 89.88 80 ASN A C 1
ATOM 658 O O . ASN A 1 80 ? -1.885 5.581 -0.444 1.00 89.88 80 ASN A O 1
ATOM 662 N N . VAL A 1 81 ? -2.198 5.138 1.734 1.00 90.62 81 VAL A N 1
ATOM 663 C CA . VAL A 1 81 ? -0.796 4.797 2.005 1.00 90.62 81 VAL A CA 1
ATOM 664 C C . VAL A 1 81 ? -0.447 3.456 1.369 1.00 90.62 81 VAL A C 1
ATOM 666 O O . VAL A 1 81 ? 0.620 3.322 0.776 1.00 90.62 81 VAL A O 1
ATOM 669 N N . ALA A 1 82 ? -1.351 2.476 1.448 1.00 92.38 82 ALA A N 1
ATOM 670 C CA . ALA A 1 82 ? -1.166 1.188 0.787 1.00 92.38 82 ALA A CA 1
ATOM 671 C C . ALA A 1 82 ? -0.990 1.356 -0.733 1.00 92.38 82 ALA A C 1
ATOM 673 O O . ALA A 1 82 ? -0.096 0.747 -1.317 1.00 92.38 82 ALA A O 1
ATOM 674 N N . VAL A 1 83 ? -1.779 2.234 -1.359 1.00 94.31 83 VAL A N 1
ATOM 675 C CA . VAL A 1 83 ? -1.621 2.601 -2.775 1.00 94.31 83 VAL A CA 1
ATOM 676 C C . VAL A 1 83 ? -0.263 3.256 -3.031 1.00 94.31 83 VAL A C 1
ATOM 678 O O . VAL A 1 83 ? 0.425 2.860 -3.966 1.00 94.31 83 VAL A O 1
ATOM 681 N N . ASP A 1 84 ? 0.170 4.198 -2.188 1.00 93.88 84 ASP A N 1
ATOM 682 C CA . ASP A 1 84 ? 1.481 4.841 -2.345 1.00 93.88 84 ASP A CA 1
ATOM 683 C C . ASP A 1 84 ? 2.650 3.848 -2.245 1.00 93.88 84 ASP A C 1
ATOM 685 O O . ASP A 1 84 ? 3.633 3.997 -2.977 1.00 93.88 84 ASP A O 1
ATOM 689 N N . ILE A 1 85 ? 2.543 2.837 -1.377 1.00 94.25 85 ILE A N 1
ATOM 690 C CA . ILE A 1 85 ? 3.520 1.745 -1.253 1.00 94.25 85 ILE A CA 1
ATOM 691 C C . ILE A 1 85 ? 3.528 0.883 -2.521 1.00 94.25 85 ILE A C 1
ATOM 693 O O . ILE A 1 85 ? 4.596 0.651 -3.084 1.00 94.25 85 ILE A O 1
ATOM 697 N N . ILE A 1 86 ? 2.358 0.469 -3.017 1.00 95.25 86 ILE A N 1
ATOM 698 C CA . ILE A 1 86 ? 2.240 -0.337 -4.246 1.00 95.25 86 ILE A CA 1
ATOM 699 C C . ILE A 1 86 ? 2.796 0.417 -5.465 1.00 95.25 86 ILE A C 1
ATOM 701 O O . ILE A 1 86 ? 3.517 -0.155 -6.292 1.00 95.25 86 ILE A O 1
ATOM 705 N N . ASP A 1 87 ? 2.492 1.710 -5.584 1.00 94.38 87 ASP A N 1
ATOM 706 C CA . ASP A 1 87 ? 3.026 2.563 -6.648 1.00 94.38 87 ASP A CA 1
ATOM 707 C C . ASP A 1 87 ? 4.558 2.651 -6.561 1.00 94.38 87 ASP A C 1
ATOM 709 O O . ASP A 1 87 ? 5.254 2.550 -7.575 1.00 94.38 87 ASP A O 1
ATOM 713 N N . MET A 1 88 ? 5.090 2.807 -5.345 1.00 94.94 88 MET A N 1
ATOM 714 C CA . MET A 1 88 ? 6.527 2.875 -5.083 1.00 94.94 88 MET A CA 1
ATOM 715 C C . MET A 1 88 ? 7.233 1.564 -5.452 1.00 94.94 88 MET A C 1
ATOM 717 O O . MET A 1 88 ? 8.243 1.595 -6.156 1.00 94.94 88 MET A O 1
ATOM 721 N N . GLU A 1 89 ? 6.686 0.413 -5.055 1.00 93.62 89 GLU A N 1
ATOM 722 C CA . GLU A 1 89 ? 7.187 -0.908 -5.459 1.00 93.62 89 GLU A CA 1
ATOM 723 C C . GLU A 1 89 ? 7.205 -1.061 -6.981 1.00 93.62 89 GLU A C 1
ATOM 725 O O . GLU A 1 89 ? 8.195 -1.514 -7.562 1.00 93.62 89 GLU A O 1
ATOM 730 N N . THR A 1 90 ? 6.117 -0.659 -7.637 1.00 93.88 90 THR A N 1
ATOM 731 C CA . THR A 1 90 ? 5.977 -0.755 -9.092 1.00 93.88 90 THR A CA 1
ATOM 732 C C . THR A 1 90 ? 7.036 0.092 -9.799 1.00 93.88 90 THR A C 1
ATOM 734 O O . THR A 1 90 ? 7.696 -0.398 -10.720 1.00 93.88 90 THR A O 1
ATOM 737 N N . HIS A 1 91 ? 7.251 1.326 -9.334 1.00 92.19 91 HIS A N 1
ATOM 738 C CA . HIS A 1 91 ? 8.291 2.232 -9.833 1.00 92.19 91 HIS A CA 1
ATOM 739 C C . HIS A 1 91 ? 9.691 1.618 -9.701 1.00 92.19 91 HIS A C 1
ATOM 741 O O . HIS A 1 91 ? 10.446 1.549 -10.675 1.00 92.19 91 HIS A O 1
ATOM 747 N N . ILE A 1 92 ? 10.021 1.087 -8.520 1.00 91.31 92 ILE A N 1
ATOM 748 C CA . ILE A 1 92 ? 11.308 0.427 -8.254 1.00 91.31 92 ILE A CA 1
ATOM 749 C C . ILE A 1 92 ? 11.505 -0.780 -9.177 1.00 91.31 92 ILE A C 1
ATOM 751 O O . ILE A 1 92 ? 12.572 -0.945 -9.772 1.00 91.31 92 ILE A O 1
ATOM 755 N N . GLN A 1 93 ? 10.491 -1.634 -9.330 1.00 90.88 93 GLN A N 1
ATOM 756 C CA . GLN A 1 93 ? 10.591 -2.832 -10.167 1.00 90.88 93 GLN A CA 1
ATOM 757 C C . GLN A 1 93 ? 10.790 -2.503 -11.649 1.00 90.88 93 GLN A C 1
ATOM 759 O O . GLN A 1 93 ? 11.524 -3.222 -12.336 1.00 90.88 93 GLN A O 1
ATOM 764 N N . GLN A 1 94 ? 10.155 -1.444 -12.154 1.00 89.25 94 GLN A N 1
ATOM 765 C CA . GLN A 1 94 ? 10.338 -0.992 -13.534 1.00 89.25 94 GLN A CA 1
ATOM 766 C C . GLN A 1 94 ? 11.781 -0.537 -13.770 1.00 89.25 94 GLN A C 1
ATOM 768 O O . GLN A 1 94 ? 12.443 -1.057 -14.670 1.00 89.25 94 GLN A O 1
ATOM 773 N N . HIS A 1 95 ? 12.325 0.306 -12.892 1.00 87.12 95 HIS A N 1
ATOM 774 C CA . HIS A 1 95 ? 13.701 0.780 -13.032 1.00 87.12 95 HIS A CA 1
ATOM 775 C C . HIS A 1 95 ? 14.762 -0.296 -12.758 1.00 87.12 95 HIS A C 1
ATOM 777 O O . HIS A 1 95 ? 15.797 -0.323 -13.429 1.00 87.12 95 HIS A O 1
ATOM 783 N N . LYS A 1 96 ? 14.511 -1.247 -11.845 1.00 85.31 96 LYS A N 1
ATOM 784 C CA . LYS A 1 96 ? 15.382 -2.426 -11.673 1.00 85.31 96 LYS A CA 1
ATOM 785 C C . LYS A 1 96 ? 15.453 -3.252 -12.963 1.00 85.31 96 LYS A C 1
ATOM 787 O O . LYS A 1 96 ? 16.540 -3.678 -13.353 1.00 85.31 96 LYS A O 1
ATOM 792 N N . LYS A 1 97 ? 14.325 -3.454 -13.655 1.00 77.00 97 LYS A N 1
ATOM 793 C CA . LYS A 1 97 ? 14.289 -4.161 -14.948 1.00 77.00 97 LYS A CA 1
ATOM 794 C C . LYS A 1 97 ? 15.049 -3.395 -16.029 1.00 77.00 97 LYS A C 1
ATOM 796 O O . LYS A 1 97 ? 15.882 -3.990 -16.705 1.00 77.00 97 LYS A O 1
ATOM 801 N N . GLU A 1 98 ? 14.822 -2.092 -16.161 1.00 72.44 98 GLU A N 1
ATOM 802 C CA . GLU A 1 98 ? 15.541 -1.241 -17.122 1.00 72.44 98 GLU A CA 1
ATOM 803 C C . GLU A 1 98 ? 17.058 -1.257 -16.894 1.00 72.44 98 GLU A C 1
ATOM 805 O O . GLU A 1 98 ? 17.826 -1.419 -17.843 1.00 72.44 98 GLU A O 1
ATOM 810 N N . GLY A 1 99 ? 17.500 -1.170 -15.636 1.00 68.50 99 GLY A N 1
ATOM 811 C CA . GLY A 1 99 ? 18.914 -1.260 -15.277 1.00 68.50 99 GLY A CA 1
ATOM 812 C C . GLY A 1 99 ? 19.543 -2.608 -15.646 1.00 68.50 99 GLY A C 1
ATOM 813 O O . GLY A 1 99 ? 20.689 -2.648 -16.095 1.00 68.50 99 GLY A O 1
ATOM 814 N N . LEU A 1 100 ? 18.798 -3.711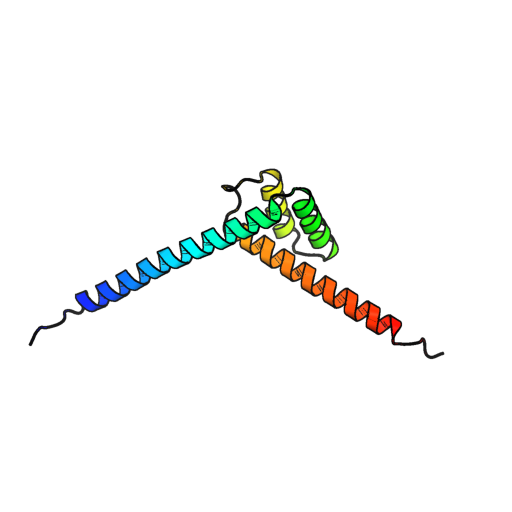 -15.516 1.00 66.50 100 LEU A N 1
ATOM 815 C CA . LEU A 1 100 ? 19.244 -5.036 -15.963 1.00 66.50 100 LEU A CA 1
ATOM 816 C C . LEU A 1 100 ? 19.351 -5.118 -17.491 1.00 66.50 100 LEU A C 1
ATOM 818 O O . LEU A 1 100 ? 20.366 -5.594 -17.998 1.00 66.50 100 LEU A O 1
ATOM 822 N N . PHE A 1 101 ? 18.355 -4.620 -18.228 1.00 60.59 101 PHE A N 1
ATOM 823 C CA . PHE A 1 101 ? 18.395 -4.611 -19.695 1.00 60.59 101 PHE A CA 1
ATOM 824 C C . PHE A 1 101 ? 19.519 -3.723 -20.240 1.00 60.59 101 PHE A C 1
ATOM 826 O O . PHE A 1 101 ? 20.222 -4.136 -21.159 1.00 60.59 101 PHE A O 1
ATOM 833 N N . SER A 1 102 ? 19.746 -2.554 -19.639 1.00 58.91 102 SER A N 1
ATOM 834 C CA . SER A 1 102 ? 20.846 -1.650 -19.998 1.00 58.91 102 SER A CA 1
ATOM 835 C C . SER A 1 102 ? 22.221 -2.285 -19.752 1.00 58.91 102 SER A C 1
ATOM 837 O O . SER A 1 102 ? 23.097 -2.231 -20.614 1.00 58.91 102 SER A O 1
ATOM 839 N N . ARG A 1 103 ? 22.402 -2.988 -18.623 1.00 59.16 103 ARG A N 1
ATOM 840 C CA . ARG A 1 103 ? 23.643 -3.732 -18.343 1.00 59.16 103 ARG A CA 1
ATOM 841 C C . ARG A 1 103 ? 23.897 -4.849 -19.351 1.00 59.16 103 ARG A C 1
ATOM 843 O O . ARG A 1 103 ? 25.037 -5.028 -19.754 1.00 59.16 103 ARG A O 1
ATOM 850 N N . ILE A 1 104 ? 22.865 -5.579 -19.773 1.00 61.00 104 ILE A N 1
ATOM 851 C CA . ILE A 1 104 ? 23.017 -6.624 -20.797 1.00 61.00 104 ILE A CA 1
ATOM 852 C C . ILE A 1 104 ? 23.328 -5.994 -22.161 1.00 61.00 104 ILE A C 1
ATOM 854 O O . ILE A 1 104 ? 24.234 -6.462 -22.841 1.00 61.00 104 ILE A O 1
ATOM 858 N N . ALA A 1 105 ? 22.650 -4.908 -22.543 1.00 58.59 105 ALA A N 1
ATOM 859 C CA . ALA A 1 105 ? 22.917 -4.209 -23.801 1.00 58.59 105 ALA A CA 1
ATOM 860 C C . ALA A 1 105 ? 24.360 -3.673 -23.884 1.00 58.59 105 ALA A C 1
ATOM 862 O O . ALA A 1 105 ? 25.010 -3.842 -24.912 1.00 58.59 105 ALA A O 1
ATOM 863 N N . ASN A 1 106 ? 24.892 -3.123 -22.788 1.00 54.41 106 ASN A N 1
ATOM 864 C CA . ASN A 1 106 ? 26.280 -2.650 -22.720 1.00 54.41 106 ASN A CA 1
ATOM 865 C C . ASN A 1 106 ? 27.322 -3.781 -22.697 1.00 54.41 106 ASN A C 1
ATOM 867 O O . ASN A 1 106 ? 28.474 -3.537 -23.022 1.00 54.41 106 ASN A O 1
ATOM 871 N N . VAL A 1 107 ? 26.949 -5.005 -22.311 1.00 57.28 107 VAL A N 1
ATOM 872 C CA . VAL A 1 107 ? 27.847 -6.177 -22.354 1.00 57.28 107 VAL A CA 1
ATOM 873 C C . VAL A 1 107 ? 27.833 -6.850 -23.734 1.00 57.28 107 VAL A C 1
ATOM 875 O O . VAL A 1 107 ? 28.789 -7.529 -24.096 1.00 57.28 107 VAL A O 1
ATOM 878 N N . VAL A 1 108 ? 26.759 -6.677 -24.511 1.00 56.53 108 VAL A N 1
ATOM 879 C CA . VAL A 1 108 ? 26.584 -7.304 -25.835 1.00 56.53 108 VAL A CA 1
ATOM 880 C C . VAL A 1 108 ? 27.061 -6.407 -26.983 1.00 56.53 108 VAL A C 1
ATOM 882 O O . VAL A 1 108 ? 27.280 -6.914 -28.080 1.00 56.53 108 VAL A O 1
ATOM 885 N N . MET A 1 109 ? 27.273 -5.109 -26.753 1.00 51.38 109 MET A N 1
ATOM 886 C CA . MET A 1 109 ? 28.038 -4.264 -27.673 1.00 51.38 109 MET A CA 1
ATOM 887 C C . MET A 1 109 ? 29.527 -4.379 -27.319 1.00 51.38 109 MET A C 1
ATOM 889 O O . MET A 1 109 ? 29.947 -3.742 -26.352 1.00 51.38 109 MET A O 1
ATOM 893 N N . PRO A 1 110 ? 30.336 -5.192 -28.029 1.00 48.28 110 PRO A N 1
ATOM 894 C CA . PRO A 1 110 ? 31.776 -4.998 -27.974 1.00 48.28 110 PRO A CA 1
ATOM 895 C C . PRO A 1 110 ? 32.066 -3.566 -28.434 1.00 48.28 110 PRO A C 1
ATOM 897 O O . PRO A 1 110 ? 31.399 -3.056 -29.334 1.00 48.28 110 PRO A O 1
ATOM 900 N N . GLU A 1 111 ? 33.011 -2.910 -27.767 1.00 52.22 111 GLU A N 1
ATOM 901 C CA . GLU A 1 111 ? 33.592 -1.662 -28.249 1.00 52.22 111 GLU A CA 1
ATOM 902 C C . GLU A 1 111 ? 34.116 -1.932 -29.668 1.00 52.22 111 GLU A C 1
ATOM 904 O O . GLU A 1 111 ? 35.090 -2.662 -29.839 1.00 52.22 111 GLU A O 1
ATOM 909 N N . ASP A 1 112 ? 33.404 -1.441 -30.684 1.00 50.97 112 ASP A N 1
ATOM 910 C CA . ASP A 1 112 ? 33.958 -1.341 -32.029 1.00 50.97 112 ASP A CA 1
ATOM 911 C C . ASP A 1 112 ? 35.055 -0.263 -31.961 1.00 50.97 112 ASP A C 1
ATOM 913 O O . ASP A 1 112 ? 34.769 0.884 -31.604 1.00 50.97 112 ASP A O 1
ATOM 917 N N . ASP A 1 113 ? 36.294 -0.692 -32.230 1.00 46.81 113 ASP A N 1
ATOM 918 C CA . ASP A 1 113 ? 37.539 0.096 -32.292 1.00 46.81 113 ASP A CA 1
ATOM 919 C C . ASP A 1 113 ? 37.422 1.433 -33.060 1.00 46.81 113 ASP A C 1
ATOM 921 O O . ASP A 1 113 ? 36.789 1.469 -34.146 1.00 46.81 113 ASP A O 1
#

Organism: NCBI:txid39491

Sequence (113 aa):
MSKRTNNGKLKSLKDKHDKKISEIAELEKNIVNQVFDNYIDPEAQKELLNDAKTFHYSETKISNVQKVFENFNTDTIEYNVAVDIIDMETHIQQHKKEGLFSRIANVVMPEDD

Radius of gyration: 22.95 Å; chains: 1; bounding box: 89×22×46 Å

pLDDT: mean 84.45, std 14.94, range [43.97, 96.88]